Protein AF-X0UBP9-F1 (afdb_monomer_lite)

Structure (mmCIF, N/CA/C/O backbone):
data_AF-X0UBP9-F1
#
_entry.id   AF-X0UBP9-F1
#
loop_
_atom_site.group_PDB
_atom_site.id
_atom_site.type_symbol
_atom_site.label_atom_id
_atom_site.label_alt_id
_atom_site.label_comp_id
_atom_site.label_asym_id
_atom_site.label_entity_id
_atom_site.label_seq_id
_atom_site.pdbx_PDB_ins_code
_atom_site.Cartn_x
_atom_site.Cartn_y
_atom_site.Cartn_z
_atom_site.occupancy
_atom_site.B_iso_or_equiv
_atom_site.auth_seq_id
_atom_site.auth_comp_id
_atom_site.auth_asym_id
_atom_site.auth_atom_id
_atom_site.pdbx_PDB_model_num
ATOM 1 N N . MET A 1 1 ? -24.461 -21.036 23.083 1.00 41.09 1 MET A N 1
ATOM 2 C CA . MET A 1 1 ? -25.303 -19.955 22.532 1.00 41.09 1 MET A CA 1
ATOM 3 C C . MET A 1 1 ? -24.434 -19.201 21.538 1.00 41.09 1 MET A C 1
ATOM 5 O O . MET A 1 1 ? -23.463 -18.587 21.955 1.00 41.09 1 MET A O 1
ATOM 9 N N . ILE A 1 2 ? -24.652 -19.393 20.236 1.00 50.78 2 ILE A N 1
ATOM 10 C CA . ILE A 1 2 ? -23.874 -18.691 19.206 1.00 50.78 2 ILE A CA 1
ATOM 11 C C . ILE A 1 2 ? -24.335 -17.234 19.257 1.00 50.78 2 ILE A C 1
ATOM 13 O O . ILE A 1 2 ? -25.515 -16.969 19.042 1.00 50.78 2 ILE A O 1
ATOM 17 N N . ASN A 1 3 ? -23.434 -16.321 19.627 1.00 60.88 3 ASN A N 1
ATOM 18 C CA . ASN A 1 3 ? -23.712 -14.888 19.625 1.00 60.88 3 ASN A CA 1
ATOM 19 C C . ASN A 1 3 ? -24.157 -14.488 18.218 1.00 60.88 3 ASN A C 1
ATOM 21 O O . ASN A 1 3 ? -23.381 -14.588 17.267 1.00 60.88 3 AS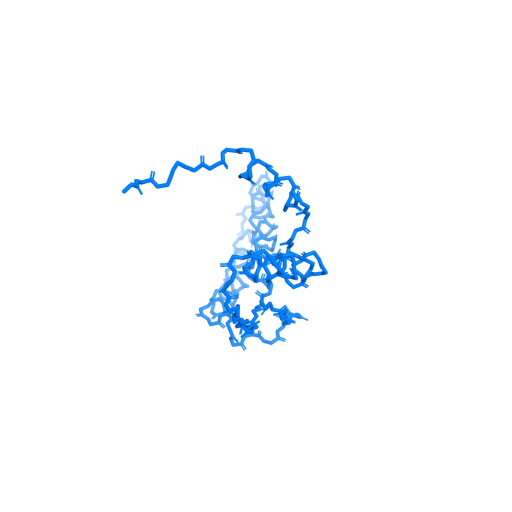N A O 1
ATOM 25 N N . MET A 1 4 ? -25.409 -14.053 18.095 1.00 70.00 4 MET A N 1
ATOM 26 C CA . MET A 1 4 ? -25.898 -13.421 16.880 1.00 70.00 4 MET A CA 1
ATOM 27 C C . MET A 1 4 ? -25.022 -12.196 16.614 1.00 70.00 4 MET A C 1
ATOM 29 O O . MET A 1 4 ? -24.843 -11.345 17.486 1.00 70.00 4 MET A O 1
ATOM 33 N N . LEU A 1 5 ? -24.424 -12.144 15.428 1.00 82.31 5 LEU A N 1
ATOM 34 C CA . LEU A 1 5 ? -23.682 -10.979 14.974 1.00 82.31 5 LEU A CA 1
ATOM 35 C C . LEU A 1 5 ? -24.640 -9.784 14.914 1.00 82.31 5 LEU A C 1
ATOM 37 O O . LEU A 1 5 ? -25.638 -9.828 14.203 1.00 82.31 5 LEU A O 1
ATOM 41 N N . ASP A 1 6 ? -24.331 -8.728 15.664 1.00 89.06 6 ASP A N 1
ATOM 42 C CA . ASP A 1 6 ? -25.090 -7.480 15.623 1.00 89.06 6 ASP A CA 1
ATOM 43 C C . ASP A 1 6 ? -24.787 -6.728 14.319 1.00 89.06 6 ASP A C 1
ATOM 45 O O . ASP A 1 6 ? -23.729 -6.109 14.158 1.00 89.06 6 ASP A O 1
ATOM 49 N N . GLU A 1 7 ? -25.724 -6.808 13.375 1.00 92.38 7 GLU A N 1
ATOM 50 C CA . GLU A 1 7 ? -25.640 -6.162 12.066 1.00 92.38 7 GLU A CA 1
ATOM 51 C C . GLU A 1 7 ? -25.504 -4.638 12.179 1.00 92.38 7 GLU A C 1
ATOM 53 O O . GLU A 1 7 ? -24.732 -4.029 11.432 1.00 92.38 7 GLU A O 1
ATOM 58 N N . ASN A 1 8 ? -26.190 -4.014 13.141 1.00 93.31 8 ASN A N 1
ATOM 59 C CA . ASN A 1 8 ? 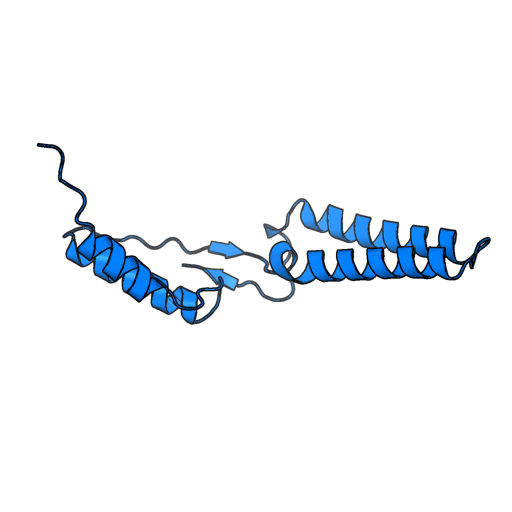-26.135 -2.565 13.325 1.00 93.31 8 ASN A CA 1
ATOM 60 C C . ASN A 1 8 ? -24.734 -2.136 13.754 1.00 93.31 8 ASN A C 1
ATOM 62 O O . ASN A 1 8 ? -24.173 -1.205 13.171 1.00 93.31 8 ASN A O 1
ATOM 66 N N . ARG A 1 9 ? -24.132 -2.874 14.692 1.00 89.88 9 ARG A N 1
ATOM 67 C CA . ARG A 1 9 ? -22.747 -2.652 15.125 1.00 89.88 9 ARG A CA 1
ATOM 68 C C . ARG A 1 9 ? -21.750 -2.841 13.981 1.00 89.88 9 ARG A C 1
ATOM 70 O O . ARG A 1 9 ? -20.818 -2.053 13.844 1.00 89.88 9 ARG A O 1
ATOM 77 N N . ILE A 1 10 ? -21.940 -3.856 13.133 1.00 91.56 10 ILE A N 1
ATOM 78 C CA . ILE A 1 10 ? -21.085 -4.074 11.952 1.00 91.56 10 ILE A CA 1
ATOM 79 C C . ILE A 1 10 ? -21.206 -2.897 10.981 1.00 91.56 10 ILE A C 1
ATOM 81 O O . ILE A 1 10 ? -20.195 -2.369 10.516 1.00 91.56 10 ILE A O 1
ATOM 85 N N . LYS A 1 11 ? -22.432 -2.453 10.697 1.00 95.31 11 LYS A N 1
ATOM 86 C CA . LYS A 1 11 ? -22.700 -1.336 9.789 1.00 95.31 11 LYS A CA 1
ATOM 87 C C . LYS A 1 11 ? -22.126 -0.022 10.310 1.00 95.31 11 LYS A C 1
ATOM 89 O O . LYS A 1 11 ? -21.591 0.756 9.522 1.00 95.31 11 LYS A O 1
ATOM 94 N N . GLU A 1 12 ? -22.222 0.226 11.612 1.00 94.50 12 GLU A N 1
ATOM 95 C CA . GLU A 1 12 ? -21.597 1.382 12.252 1.00 94.50 12 GLU A CA 1
ATOM 96 C C . GLU A 1 12 ? -20.076 1.323 12.105 1.00 94.50 12 GLU A C 1
ATOM 98 O O . GLU A 1 12 ? -19.495 2.262 11.568 1.00 94.50 12 GLU A O 1
ATOM 103 N N . ASN A 1 13 ? -19.450 0.196 12.459 1.00 93.19 13 ASN A N 1
ATOM 104 C CA . ASN A 1 13 ? -18.007 0.016 12.311 1.00 93.19 13 ASN A CA 1
ATOM 105 C C . ASN A 1 13 ? -17.560 0.267 10.864 1.00 93.19 13 ASN A C 1
ATOM 107 O O . ASN A 1 13 ? -16.627 1.032 10.633 1.00 93.19 13 ASN A O 1
ATOM 111 N N . LEU A 1 14 ? -18.256 -0.301 9.875 1.00 93.69 14 LEU A N 1
ATOM 112 C CA . LEU A 1 14 ? -17.939 -0.080 8.462 1.00 93.69 14 LEU A CA 1
ATOM 113 C C . LEU A 1 14 ? -17.976 1.404 8.077 1.00 93.69 14 LEU A C 1
ATOM 115 O O . LEU A 1 14 ? -17.090 1.858 7.356 1.00 93.69 14 LEU A O 1
ATOM 119 N N . LYS A 1 15 ? -18.959 2.166 8.574 1.00 95.75 15 LYS A N 1
ATOM 120 C CA . LYS A 1 15 ? -19.040 3.617 8.347 1.00 95.75 15 LYS A CA 1
ATOM 121 C C . LYS A 1 15 ? -17.927 4.371 9.067 1.00 95.75 15 LYS A C 1
ATOM 123 O O . LYS A 1 15 ? -17.292 5.230 8.470 1.00 95.75 15 LYS A O 1
ATOM 128 N N . THR A 1 16 ? -17.666 4.054 10.333 1.00 95.12 16 THR A N 1
ATOM 129 C CA . THR A 1 16 ? -16.602 4.698 11.115 1.00 95.12 16 THR A CA 1
ATOM 130 C C . THR A 1 16 ? -15.247 4.526 10.440 1.00 95.12 16 THR A C 1
ATOM 132 O O . THR A 1 16 ? -14.444 5.450 10.416 1.00 95.12 16 THR A O 1
ATOM 135 N N . PHE A 1 17 ? -15.019 3.366 9.835 1.00 95.44 17 PHE A N 1
ATOM 136 C CA . PHE A 1 17 ? -13.790 3.034 9.139 1.00 95.44 17 PHE A CA 1
ATOM 137 C C . PHE A 1 17 ? -13.812 3.393 7.639 1.00 95.44 17 PHE A C 1
ATOM 139 O O . PHE A 1 17 ? -12.856 3.089 6.943 1.00 95.44 17 PHE A O 1
ATOM 146 N N . SER A 1 18 ? -14.828 4.051 7.074 1.00 94.75 18 SER A N 1
ATOM 147 C CA . SER A 1 18 ? -14.925 4.207 5.606 1.00 94.75 18 SER A CA 1
ATOM 148 C C . SER A 1 18 ? -14.016 5.281 4.985 1.00 94.75 18 SER A C 1
ATOM 150 O O . SER A 1 18 ? -14.126 5.561 3.793 1.00 94.75 18 SER A O 1
ATOM 152 N N . PHE A 1 19 ? -13.133 5.913 5.757 1.00 95.12 19 PHE A N 1
ATOM 153 C CA . PHE A 1 19 ? -12.240 6.966 5.271 1.00 95.12 19 PHE A CA 1
ATOM 154 C C . PHE A 1 19 ? -10.955 6.403 4.621 1.00 95.12 19 PHE A C 1
ATOM 156 O O . PHE A 1 19 ? -10.631 5.221 4.805 1.00 95.12 19 PHE A O 1
ATOM 163 N N . PRO A 1 20 ? -10.207 7.217 3.842 1.00 93.69 20 PRO A N 1
ATOM 164 C CA . PRO A 1 20 ? -8.930 6.804 3.262 1.00 93.69 20 PRO A CA 1
ATOM 165 C C . PRO A 1 20 ? -7.900 6.460 4.346 1.00 93.69 20 PRO A C 1
ATOM 167 O O . PRO A 1 20 ? -7.528 7.308 5.152 1.00 93.69 20 PRO A O 1
ATOM 170 N N . ARG A 1 21 ? -7.424 5.212 4.348 1.00 92.19 21 ARG A N 1
ATOM 171 C CA . ARG A 1 21 ? -6.508 4.649 5.360 1.00 92.19 21 ARG A CA 1
ATOM 172 C C . ARG A 1 21 ? -5.324 3.988 4.684 1.00 92.19 21 ARG A C 1
ATOM 174 O O . ARG A 1 21 ? -5.088 2.791 4.791 1.00 92.19 21 ARG A O 1
ATOM 181 N N . LEU A 1 22 ? -4.659 4.768 3.850 1.00 86.75 22 LEU A N 1
ATOM 182 C CA . LEU A 1 22 ? -3.526 4.277 3.095 1.00 86.75 22 LEU A CA 1
ATOM 183 C C . LEU A 1 22 ? -2.349 4.049 4.051 1.00 86.75 22 LEU A C 1
ATOM 185 O O . LEU A 1 22 ? -2.069 4.918 4.874 1.00 86.75 22 LEU A O 1
ATOM 189 N N . SER A 1 23 ? -1.635 2.934 3.914 1.00 84.31 23 SER A N 1
ATOM 190 C CA . SER A 1 23 ? -0.558 2.629 4.856 1.00 84.31 23 SER A CA 1
ATOM 191 C C . SER A 1 23 ? 0.548 3.685 4.880 1.00 84.31 23 SER A C 1
ATOM 193 O O . SER A 1 23 ? 0.926 4.238 3.833 1.00 84.31 23 SER A O 1
ATOM 195 N N . GLY A 1 24 ? 1.032 3.965 6.088 1.00 80.81 24 GLY A N 1
ATOM 196 C CA . GLY A 1 24 ? 1.951 5.025 6.484 1.00 80.81 24 GLY A CA 1
ATOM 197 C C . GLY A 1 24 ? 1.428 6.441 6.284 1.00 80.81 24 GLY A C 1
ATOM 198 O O . GLY A 1 24 ? 2.203 7.337 5.937 1.00 80.81 24 GLY A O 1
ATOM 199 N N . THR A 1 25 ? 0.119 6.647 6.412 1.00 87.38 25 THR A N 1
ATOM 200 C CA . THR A 1 25 ? -0.504 7.979 6.380 1.00 87.38 25 THR A CA 1
ATOM 201 C C . THR A 1 25 ? -1.239 8.266 7.686 1.00 87.38 25 THR A C 1
ATOM 203 O O . THR A 1 25 ? -1.561 7.343 8.428 1.00 87.38 25 THR A O 1
ATOM 206 N N . GLU A 1 26 ? -1.574 9.534 7.941 1.00 90.56 26 GLU A N 1
ATOM 207 C CA . GLU A 1 26 ? -2.378 9.929 9.112 1.00 90.56 26 GLU A CA 1
ATOM 208 C C . GLU A 1 26 ? -3.704 9.157 9.210 1.00 90.56 26 GLU A C 1
ATOM 210 O O . GLU A 1 26 ? -4.161 8.840 10.304 1.00 90.56 26 GLU A O 1
ATOM 215 N N . GLY A 1 27 ? -4.301 8.783 8.072 1.00 92.50 27 GLY A N 1
ATOM 216 C CA . GLY A 1 27 ? -5.515 7.969 8.059 1.00 92.50 27 GLY A CA 1
ATOM 217 C C . GLY A 1 27 ? -5.311 6.574 8.662 1.00 92.50 27 GLY A C 1
ATOM 218 O O . GLY A 1 27 ? -6.180 6.082 9.374 1.00 92.50 27 GLY A O 1
ATOM 219 N N . GLU A 1 28 ? -4.163 5.934 8.433 1.00 91.88 28 GLU A N 1
ATOM 220 C CA . GLU A 1 28 ? -3.855 4.650 9.078 1.00 91.88 28 GLU A CA 1
ATOM 221 C C . GLU A 1 28 ? -3.715 4.816 10.594 1.00 91.88 28 GLU A C 1
ATOM 223 O O . GLU A 1 28 ? -4.310 4.048 11.343 1.00 91.88 28 GLU A O 1
ATOM 228 N N . LYS A 1 29 ? -3.034 5.875 11.046 1.00 92.31 29 LYS A N 1
ATOM 229 C CA . LYS A 1 29 ? -2.870 6.166 12.475 1.00 92.31 29 LYS A CA 1
ATOM 230 C C . LYS A 1 29 ? -4.212 6.373 13.185 1.00 92.31 29 LYS A C 1
ATOM 232 O O . LYS A 1 29 ? -4.462 5.761 14.218 1.00 92.31 29 LYS A O 1
ATOM 237 N N . ILE A 1 30 ? -5.106 7.170 12.597 1.00 94.56 30 ILE A N 1
ATOM 238 C CA . ILE A 1 30 ? -6.461 7.383 13.133 1.00 94.56 30 ILE A CA 1
ATOM 239 C C . ILE A 1 30 ? -7.237 6.059 13.176 1.00 94.56 30 ILE A C 1
ATOM 241 O O . ILE A 1 30 ? -7.959 5.783 14.134 1.00 94.56 30 ILE A O 1
ATOM 245 N N . ALA A 1 31 ? -7.100 5.221 12.146 1.00 95.50 31 ALA A N 1
ATOM 246 C CA . ALA A 1 31 ? -7.757 3.920 12.115 1.00 95.50 31 ALA A CA 1
ATOM 247 C C . ALA A 1 31 ? -7.219 2.970 13.192 1.00 95.50 31 ALA A C 1
ATOM 249 O O . ALA A 1 31 ? -8.011 2.263 13.814 1.00 95.50 31 ALA A O 1
ATOM 250 N N . LEU A 1 32 ? -5.910 2.978 13.443 1.00 94.56 32 LEU A N 1
ATOM 251 C CA . LEU A 1 32 ? -5.305 2.215 14.527 1.00 94.56 32 LEU A CA 1
ATOM 252 C C . LEU A 1 32 ? -5.853 2.670 15.881 1.00 94.56 32 LEU A C 1
ATOM 254 O O . LEU A 1 32 ? -6.349 1.841 16.635 1.00 94.56 32 LEU A O 1
ATOM 258 N N . GLU A 1 33 ? -5.848 3.973 16.167 1.00 95.00 33 GLU A N 1
ATOM 259 C CA . GLU A 1 33 ? -6.384 4.521 17.423 1.00 95.00 33 GLU A CA 1
ATOM 260 C C . GLU A 1 33 ? -7.856 4.126 17.642 1.00 95.00 33 GLU A C 1
ATOM 262 O O . GLU A 1 33 ? -8.239 3.694 18.732 1.00 95.00 33 GLU A O 1
ATOM 267 N N . LEU A 1 34 ? -8.680 4.190 16.589 1.00 95.56 34 LEU A N 1
ATOM 268 C CA . LEU A 1 34 ? -10.069 3.723 16.631 1.00 95.56 34 LEU A CA 1
ATOM 269 C C . LEU A 1 34 ? -10.167 2.220 16.914 1.00 95.56 34 LEU A C 1
ATOM 271 O O . LEU A 1 34 ? -11.025 1.801 17.690 1.00 95.56 34 LEU A O 1
ATOM 275 N N . ALA A 1 35 ? -9.316 1.405 16.290 1.00 95.00 35 ALA A N 1
ATOM 276 C CA . ALA A 1 35 ? -9.307 -0.039 16.494 1.00 95.00 35 ALA A CA 1
ATOM 277 C C . ALA A 1 35 ? -8.883 -0.406 17.923 1.00 95.00 35 ALA A C 1
ATOM 279 O O . ALA A 1 35 ? -9.556 -1.220 18.552 1.00 95.00 35 ALA A O 1
ATOM 280 N N . LEU A 1 36 ? -7.837 0.235 18.456 1.00 95.56 36 LEU A N 1
ATOM 281 C CA . LEU A 1 36 ? -7.369 0.043 19.832 1.00 95.56 36 LEU A CA 1
ATOM 282 C C . LEU A 1 36 ? -8.493 0.311 20.829 1.00 95.56 36 LEU A C 1
ATOM 284 O O . LEU A 1 36 ? -8.813 -0.559 21.636 1.00 95.56 36 LEU A O 1
ATOM 288 N N . LYS A 1 37 ? -9.170 1.455 20.684 1.00 94.88 37 LYS A N 1
ATOM 289 C CA . LYS A 1 37 ? -10.304 1.814 21.536 1.00 94.88 37 LYS A CA 1
ATOM 290 C C . LYS A 1 37 ? -11.433 0.781 21.467 1.00 94.88 37 LYS A C 1
ATOM 292 O O . LYS A 1 37 ? -11.953 0.369 22.495 1.00 94.88 37 LYS A O 1
ATOM 297 N N . ARG A 1 38 ? -11.789 0.305 20.268 1.00 92.62 38 ARG A N 1
ATOM 298 C CA . ARG A 1 38 ? -12.843 -0.715 20.106 1.00 92.62 38 ARG A CA 1
ATOM 299 C C . ARG A 1 38 ? -12.458 -2.066 20.712 1.00 92.62 38 ARG A C 1
ATOM 301 O O . ARG A 1 38 ? -13.344 -2.803 21.130 1.00 92.62 38 ARG A O 1
ATOM 308 N N . VAL A 1 39 ? -11.172 -2.411 20.743 1.00 94.38 39 VAL A N 1
ATOM 309 C CA . VAL A 1 39 ? -10.677 -3.622 21.416 1.00 94.38 39 VAL A CA 1
ATOM 310 C C . VAL A 1 39 ? -10.728 -3.447 22.937 1.00 94.38 39 VAL A C 1
ATOM 312 O O . VAL A 1 39 ? -11.176 -4.357 23.633 1.00 94.38 39 VAL A O 1
ATOM 315 N N . GLU A 1 40 ? -10.354 -2.274 23.448 1.00 95.12 40 GLU A N 1
ATOM 316 C CA . GLU A 1 40 ? -10.480 -1.932 24.872 1.00 95.12 40 GLU A CA 1
ATOM 317 C C . GLU A 1 40 ? -11.941 -1.959 25.344 1.00 95.12 40 GLU A C 1
ATOM 319 O O . GLU A 1 40 ? -12.225 -2.530 26.395 1.00 95.12 40 GLU A O 1
ATOM 324 N N . ASP A 1 41 ? -12.881 -1.456 24.533 1.00 93.00 41 ASP A N 1
ATOM 325 C CA . ASP A 1 41 ? -14.329 -1.500 24.806 1.00 93.00 41 ASP A CA 1
ATOM 326 C C . ASP A 1 41 ? -14.865 -2.942 24.951 1.00 93.00 41 ASP A C 1
ATOM 328 O O . ASP A 1 41 ? -15.911 -3.173 25.561 1.00 93.00 41 ASP A O 1
ATOM 332 N N . LEU A 1 42 ? -14.155 -3.937 24.405 1.00 91.62 42 LEU A N 1
ATOM 333 C CA . LEU A 1 42 ? -14.465 -5.363 24.557 1.00 91.62 42 LEU A CA 1
ATOM 334 C C . LEU A 1 42 ? -13.829 -5.983 25.814 1.00 91.62 42 LEU A C 1
ATOM 336 O O . LEU A 1 42 ? -13.866 -7.204 25.972 1.00 91.62 42 LEU A O 1
ATOM 340 N N . ASN A 1 43 ? -13.254 -5.166 26.703 1.00 95.00 43 ASN A N 1
ATOM 341 C CA . ASN A 1 43 ? -12.449 -5.582 27.855 1.00 95.00 43 ASN A CA 1
ATOM 342 C C . ASN A 1 43 ? -11.237 -6.447 27.465 1.00 95.00 43 ASN A C 1
ATOM 344 O O . ASN A 1 43 ? -10.816 -7.327 28.220 1.00 95.00 43 ASN A O 1
ATOM 348 N N . LEU A 1 44 ? -10.675 -6.215 26.276 1.00 95.38 44 LEU A N 1
ATOM 349 C CA . LEU A 1 44 ? -9.452 -6.864 25.814 1.00 95.38 44 LEU A CA 1
ATOM 350 C C . LEU A 1 44 ? -8.271 -5.899 25.926 1.00 95.38 44 LEU A C 1
ATOM 352 O O . LEU A 1 44 ? -8.429 -4.683 25.857 1.00 95.38 44 LEU A O 1
ATOM 356 N N . LYS A 1 45 ? -7.063 -6.450 26.070 1.00 95.19 45 LYS A N 1
ATOM 357 C CA . LYS A 1 45 ? -5.824 -5.668 26.081 1.00 95.19 45 LYS A CA 1
ATOM 358 C C . LYS A 1 45 ? -5.214 -5.666 24.675 1.00 95.19 45 LYS A C 1
ATOM 360 O O . LYS A 1 45 ? -4.681 -6.706 24.277 1.00 95.19 45 LYS A O 1
ATOM 365 N N . PRO A 1 46 ? -5.279 -4.559 23.918 1.00 94.25 46 PRO A N 1
ATOM 366 C CA . PRO A 1 46 ? -4.671 -4.517 22.598 1.00 94.25 46 PRO A CA 1
ATOM 367 C C . PRO A 1 46 ? -3.138 -4.537 22.684 1.00 94.25 46 PRO A C 1
ATOM 369 O O . PRO A 1 46 ? -2.538 -4.084 23.661 1.00 94.25 46 PRO A O 1
ATOM 372 N N . MET A 1 47 ? -2.503 -5.054 21.633 1.00 92.56 47 MET A N 1
ATOM 373 C CA . MET A 1 47 ? -1.061 -4.969 21.407 1.00 92.56 47 MET A CA 1
ATOM 374 C C . MET A 1 47 ? -0.824 -4.435 19.998 1.00 92.56 47 MET A C 1
ATOM 376 O O . MET A 1 47 ? -1.525 -4.825 19.067 1.00 92.56 47 MET A O 1
ATOM 380 N N . ILE A 1 48 ? 0.154 -3.544 19.865 1.00 91.12 48 ILE A N 1
ATOM 381 C CA . ILE A 1 48 ? 0.556 -2.933 18.596 1.00 91.12 48 ILE A CA 1
ATOM 382 C C . ILE A 1 48 ? 1.823 -3.640 18.122 1.00 91.12 48 ILE A C 1
ATOM 384 O O . ILE A 1 48 ? 2.693 -3.954 18.941 1.00 91.12 48 ILE A O 1
ATOM 388 N N . GLN A 1 49 ? 1.926 -3.890 16.819 1.00 88.62 49 GLN A N 1
ATOM 389 C CA . GLN A 1 49 ? 3.133 -4.432 16.214 1.00 88.62 49 GLN A CA 1
ATOM 390 C C . GLN A 1 49 ? 3.610 -3.494 15.112 1.00 88.62 49 GLN A C 1
ATOM 392 O O . GLN A 1 49 ? 3.089 -3.505 14.001 1.00 88.62 49 GLN A O 1
ATOM 397 N N . ASP A 1 50 ? 4.666 -2.748 15.414 1.00 84.81 50 ASP A N 1
ATOM 398 C CA . ASP A 1 50 ? 5.282 -1.869 14.434 1.00 84.81 50 ASP A CA 1
ATOM 399 C C . ASP A 1 50 ? 6.047 -2.671 13.379 1.00 84.81 50 ASP A C 1
ATOM 401 O O . ASP A 1 50 ? 6.824 -3.585 13.684 1.00 84.81 50 ASP A O 1
ATOM 405 N N . PHE A 1 51 ? 5.878 -2.284 12.119 1.00 82.06 51 PHE A N 1
ATOM 406 C CA . PHE A 1 51 ? 6.707 -2.760 11.024 1.00 82.06 51 PHE A CA 1
ATOM 407 C C . PHE A 1 51 ? 7.005 -1.637 10.034 1.00 82.06 51 PHE A C 1
ATOM 409 O O . PHE A 1 51 ? 6.302 -0.631 9.923 1.00 82.06 51 PHE A O 1
ATOM 416 N N . THR A 1 52 ? 8.091 -1.821 9.291 1.00 78.50 52 THR A N 1
ATOM 417 C CA . THR A 1 52 ? 8.496 -0.897 8.234 1.00 78.50 52 THR A CA 1
ATOM 418 C C . THR A 1 52 ? 8.350 -1.578 6.890 1.00 78.50 52 THR A C 1
ATOM 420 O O . THR A 1 52 ? 8.649 -2.763 6.740 1.00 78.50 52 THR A O 1
ATOM 423 N N . PHE A 1 53 ? 7.873 -0.834 5.898 1.00 75.94 53 PHE A N 1
ATOM 424 C CA . PHE A 1 53 ? 7.727 -1.349 4.543 1.00 75.94 53 PHE A CA 1
ATOM 425 C C . PHE A 1 53 ? 8.070 -0.277 3.509 1.00 75.94 53 PHE A C 1
ATOM 427 O O . PHE A 1 53 ? 7.946 0.930 3.747 1.00 75.94 53 PHE A O 1
ATOM 434 N N . SER A 1 54 ? 8.508 -0.727 2.331 1.00 76.06 54 SER A N 1
ATOM 435 C CA . SER A 1 54 ? 8.747 0.155 1.193 1.00 76.06 54 SER A CA 1
ATOM 436 C C . SER A 1 54 ? 7.476 0.318 0.365 1.00 76.06 54 SER A C 1
ATOM 438 O O . SER A 1 54 ? 6.883 -0.648 -0.113 1.00 76.06 54 SER A O 1
ATOM 440 N N . THR A 1 55 ? 7.082 1.568 0.118 1.00 75.12 55 THR A N 1
ATOM 441 C CA . THR A 1 55 ? 5.974 1.880 -0.804 1.00 75.12 55 THR A CA 1
ATOM 442 C C . THR A 1 55 ? 6.346 1.763 -2.276 1.00 75.12 55 THR A C 1
ATOM 444 O O . THR A 1 55 ? 5.471 1.872 -3.139 1.00 75.12 55 THR A O 1
ATOM 447 N N . PHE A 1 56 ? 7.625 1.539 -2.581 1.00 76.19 56 PHE A N 1
ATOM 448 C CA . PHE A 1 56 ? 8.133 1.515 -3.945 1.00 76.19 56 PHE A CA 1
ATOM 449 C C . PHE A 1 56 ? 7.418 0.462 -4.804 1.00 76.19 56 PHE A C 1
ATOM 451 O O . PHE A 1 56 ? 6.879 0.803 -5.857 1.00 76.19 56 PHE A O 1
ATOM 458 N N . PHE A 1 57 ? 7.318 -0.780 -4.324 1.00 73.00 57 PHE A N 1
ATOM 459 C CA . PHE A 1 57 ? 6.702 -1.880 -5.078 1.00 73.00 57 PHE A CA 1
ATOM 460 C C . PHE A 1 57 ? 5.187 -1.761 -5.210 1.00 73.00 57 PHE A C 1
ATOM 462 O O . PHE A 1 57 ? 4.636 -2.092 -6.254 1.00 73.00 57 PHE A O 1
ATOM 469 N N . GLY A 1 58 ? 4.515 -1.224 -4.191 1.00 73.44 58 GLY A N 1
ATOM 470 C CA . GLY A 1 58 ? 3.065 -1.035 -4.232 1.00 73.44 58 GLY A CA 1
ATOM 471 C C . GLY A 1 58 ? 2.614 0.173 -5.059 1.00 73.44 58 GLY A C 1
ATOM 472 O O . GLY A 1 58 ? 1.503 0.169 -5.580 1.00 73.44 58 GLY A O 1
ATOM 473 N N . ARG A 1 59 ? 3.436 1.229 -5.178 1.00 78.56 59 ARG A N 1
ATOM 474 C CA . ARG A 1 59 ? 2.994 2.514 -5.763 1.00 78.56 59 ARG A CA 1
ATOM 475 C C . ARG A 1 59 ? 3.806 2.999 -6.954 1.00 78.56 59 ARG A C 1
ATOM 477 O O . ARG A 1 59 ? 3.231 3.625 -7.842 1.00 78.56 59 ARG A O 1
ATOM 484 N N . ILE A 1 60 ? 5.120 2.791 -6.953 1.00 80.62 60 ILE A N 1
ATOM 485 C CA . ILE A 1 60 ? 6.031 3.365 -7.955 1.00 80.62 60 ILE A CA 1
ATOM 486 C C . ILE A 1 60 ? 6.286 2.352 -9.069 1.00 80.62 60 ILE A C 1
ATOM 488 O O . ILE A 1 60 ? 6.086 2.677 -10.238 1.00 80.62 60 ILE A O 1
ATOM 492 N N . TYR A 1 61 ? 6.641 1.117 -8.712 1.00 81.75 61 TYR A N 1
ATOM 493 C CA . TYR A 1 61 ? 6.941 0.050 -9.667 1.00 81.75 61 TYR A CA 1
ATOM 494 C C . TYR A 1 61 ? 5.830 -0.171 -10.713 1.00 81.75 61 TYR A C 1
ATOM 496 O O . TYR A 1 61 ? 6.153 -0.148 -11.901 1.00 81.75 61 TYR A O 1
ATOM 504 N N . PRO A 1 62 ? 4.531 -0.274 -10.352 1.00 83.81 62 PRO A N 1
ATOM 505 C CA . PRO A 1 62 ? 3.477 -0.506 -11.340 1.00 83.81 62 PRO A CA 1
ATOM 506 C C . PRO A 1 62 ? 3.338 0.651 -12.333 1.00 83.81 62 PRO A C 1
ATOM 508 O O . PRO A 1 62 ? 3.083 0.425 -13.511 1.00 83.81 62 PRO A O 1
ATOM 511 N N . LYS A 1 63 ? 3.557 1.896 -11.882 1.00 88.12 63 LYS A N 1
ATOM 512 C CA . LYS A 1 63 ? 3.504 3.087 -12.744 1.00 88.12 63 LYS A CA 1
ATOM 513 C C . LYS A 1 63 ? 4.652 3.097 -13.747 1.00 88.12 63 LYS A C 1
ATOM 515 O O . LYS A 1 63 ? 4.431 3.388 -14.917 1.00 88.12 63 LYS A O 1
ATOM 520 N N . VAL A 1 64 ? 5.861 2.762 -13.292 1.00 86.44 64 VAL A N 1
ATOM 521 C CA . VAL A 1 64 ? 7.047 2.668 -14.156 1.00 86.44 64 VAL A CA 1
ATOM 522 C C . VAL A 1 64 ? 6.880 1.536 -15.167 1.00 86.44 64 VAL A C 1
ATOM 524 O O . VAL A 1 64 ? 7.079 1.756 -16.358 1.00 86.44 64 VAL A O 1
ATOM 527 N N . ALA A 1 65 ? 6.452 0.353 -14.720 1.00 84.62 65 ALA A N 1
ATOM 528 C CA . ALA A 1 65 ? 6.208 -0.788 -15.597 1.00 84.62 65 ALA A CA 1
ATOM 529 C C . ALA A 1 65 ? 5.126 -0.481 -16.648 1.00 84.62 65 ALA A C 1
ATOM 531 O O . ALA A 1 6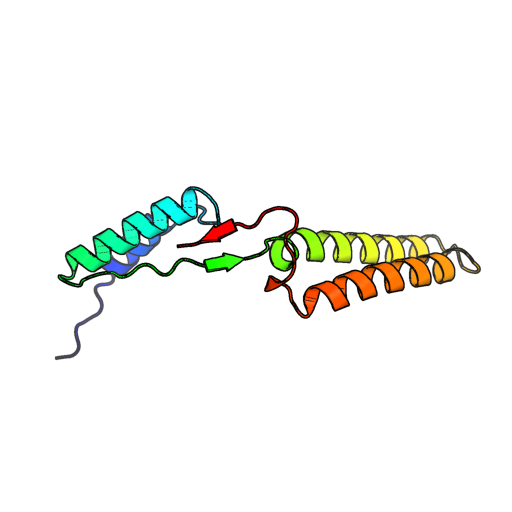5 ? 5.325 -0.751 -17.831 1.00 84.62 65 ALA A O 1
ATOM 532 N N . PHE A 1 66 ? 4.019 0.148 -16.238 1.00 88.75 66 PHE A N 1
ATOM 533 C CA . PHE A 1 66 ? 2.949 0.561 -17.146 1.00 88.75 66 PHE A CA 1
ATOM 534 C C . PHE A 1 66 ? 3.422 1.593 -18.178 1.00 88.75 66 PHE A C 1
ATOM 536 O O . PHE A 1 66 ? 3.116 1.458 -19.364 1.00 88.75 66 PHE A O 1
ATOM 543 N N . LEU A 1 67 ? 4.193 2.600 -17.751 1.00 89.94 67 LEU A N 1
ATOM 544 C CA . LEU A 1 67 ? 4.755 3.610 -18.648 1.00 89.94 67 LEU A CA 1
ATOM 545 C C . LEU A 1 67 ? 5.689 2.972 -19.684 1.00 89.94 67 LEU A C 1
ATOM 547 O O . LEU A 1 67 ? 5.524 3.214 -20.876 1.00 89.94 67 LEU A O 1
ATOM 551 N N . LEU A 1 68 ? 6.626 2.127 -19.241 1.00 84.56 68 LEU A N 1
ATOM 552 C CA . LEU A 1 68 ? 7.555 1.423 -20.129 1.00 84.56 68 LEU A CA 1
ATOM 553 C C . LEU A 1 68 ? 6.806 0.542 -21.136 1.00 84.56 68 LEU A C 1
ATOM 555 O O . LEU A 1 68 ? 7.065 0.631 -22.334 1.00 84.56 68 LEU A O 1
ATOM 559 N N . GLY A 1 69 ? 5.831 -0.247 -20.676 1.00 84.69 69 GLY A N 1
ATOM 560 C CA . GLY A 1 69 ? 4.996 -1.067 -21.556 1.00 84.69 69 GLY A CA 1
ATOM 561 C C . GLY A 1 69 ? 4.230 -0.233 -22.588 1.00 84.69 69 GLY A C 1
ATOM 562 O O . GLY A 1 69 ? 4.205 -0.578 -23.767 1.00 84.69 69 GLY A O 1
ATOM 563 N N . SER A 1 70 ? 3.674 0.908 -22.170 1.00 89.19 70 SER A N 1
ATOM 564 C CA . SER A 1 70 ? 2.943 1.822 -23.058 1.00 89.19 70 SER A CA 1
ATOM 565 C C . SER A 1 70 ? 3.846 2.438 -24.129 1.00 89.19 70 SER A C 1
ATOM 567 O O . SER A 1 70 ? 3.444 2.530 -25.286 1.00 89.19 70 SER A O 1
ATOM 569 N N . VAL A 1 71 ? 5.080 2.813 -23.774 1.00 85.25 71 VAL A N 1
ATOM 570 C CA . VAL A 1 71 ? 6.077 3.324 -24.730 1.00 85.25 71 VAL A CA 1
ATOM 571 C C . VAL A 1 71 ? 6.430 2.261 -25.768 1.00 85.25 71 VAL A C 1
ATOM 573 O O . VAL A 1 71 ? 6.470 2.567 -26.957 1.00 85.25 71 VAL A O 1
ATOM 576 N N . VAL A 1 72 ? 6.633 1.008 -25.351 1.00 81.38 72 VAL A N 1
ATOM 577 C CA . VAL A 1 72 ? 6.903 -0.092 -26.289 1.00 81.38 72 VAL A CA 1
ATOM 578 C C . VAL A 1 72 ? 5.742 -0.265 -27.273 1.00 81.38 72 VAL A C 1
ATOM 580 O O . VAL A 1 72 ? 5.973 -0.286 -28.481 1.00 81.38 72 VAL A O 1
ATOM 583 N N . LEU A 1 73 ? 4.497 -0.322 -26.786 1.00 84.94 73 LEU A N 1
ATOM 584 C CA . LEU A 1 73 ? 3.308 -0.436 -27.644 1.00 84.94 73 LEU A CA 1
ATOM 585 C C . LEU A 1 73 ? 3.171 0.747 -28.613 1.00 84.94 73 LEU A C 1
ATOM 587 O O . LEU A 1 73 ? 2.863 0.554 -29.788 1.00 84.94 73 LEU A O 1
ATOM 591 N N . PHE A 1 74 ? 3.441 1.965 -28.143 1.00 85.06 74 PHE A N 1
ATOM 592 C CA . PHE A 1 74 ? 3.405 3.169 -28.970 1.00 85.06 74 PHE A CA 1
ATOM 593 C C . PHE A 1 74 ? 4.456 3.145 -30.090 1.00 85.06 74 PHE A C 1
ATOM 595 O O . PHE A 1 74 ? 4.178 3.543 -31.218 1.00 85.06 74 PHE A O 1
ATOM 602 N N . LEU A 1 75 ? 5.654 2.626 -29.818 1.00 79.69 75 LEU A N 1
ATOM 603 C CA . LEU A 1 75 ? 6.703 2.488 -30.832 1.00 79.69 75 LEU A CA 1
ATOM 604 C C . LEU A 1 75 ? 6.379 1.411 -31.870 1.00 79.69 75 LEU A C 1
ATOM 606 O O . LEU A 1 75 ? 6.661 1.613 -33.052 1.00 79.69 75 LEU A O 1
ATOM 610 N N . PHE A 1 76 ? 5.754 0.305 -31.451 1.00 78.12 76 PHE A N 1
ATOM 611 C CA . PHE A 1 76 ? 5.197 -0.680 -32.381 1.00 78.12 76 PHE A CA 1
ATOM 612 C C . PHE A 1 76 ? 4.149 -0.044 -33.298 1.00 78.12 76 PHE A C 1
ATOM 614 O O . PHE A 1 76 ? 4.182 -0.269 -34.506 1.00 78.12 76 PHE A O 1
ATOM 621 N N . TYR A 1 77 ? 3.266 0.795 -32.746 1.00 83.25 77 TYR A N 1
ATOM 622 C CA . TYR A 1 77 ? 2.261 1.522 -33.522 1.00 83.25 77 TYR A CA 1
ATOM 623 C C . TYR A 1 77 ? 2.880 2.468 -34.565 1.00 83.25 77 TYR A C 1
ATOM 625 O O . TYR A 1 77 ? 2.415 2.517 -35.701 1.00 83.25 77 TYR A O 1
ATOM 633 N N . LEU A 1 78 ? 3.958 3.180 -34.219 1.00 81.81 78 LEU A N 1
ATOM 634 C CA . LEU A 1 78 ? 4.642 4.103 -35.135 1.00 81.81 78 LEU A CA 1
ATOM 635 C C . LEU A 1 78 ? 5.511 3.416 -36.207 1.00 81.81 78 LEU A C 1
ATOM 637 O O . LEU A 1 78 ? 6.096 4.108 -37.038 1.00 81.81 78 LEU A O 1
ATOM 641 N N . ASN A 1 79 ? 5.598 2.081 -36.214 1.00 75.19 79 ASN A N 1
ATOM 642 C CA . ASN A 1 79 ? 6.348 1.295 -37.202 1.00 75.19 79 ASN A CA 1
ATOM 643 C C . ASN A 1 79 ? 7.837 1.702 -37.337 1.00 75.19 79 ASN A C 1
ATOM 645 O O . ASN A 1 79 ? 8.423 1.632 -38.416 1.00 75.19 79 ASN A O 1
ATOM 649 N N . PHE A 1 80 ? 8.483 2.112 -36.238 1.00 70.25 80 PHE A N 1
ATOM 650 C CA . PHE A 1 80 ? 9.936 2.335 -36.191 1.00 70.25 80 PHE A CA 1
ATOM 651 C C . PHE A 1 80 ? 10.680 0.985 -36.150 1.00 70.25 80 PHE A C 1
ATOM 653 O O . PHE A 1 80 ? 11.160 0.553 -35.104 1.00 70.25 80 PHE A O 1
ATOM 660 N N . THR A 1 81 ? 10.733 0.262 -37.270 1.00 67.06 81 THR A N 1
ATOM 661 C CA . THR A 1 81 ? 10.832 -1.207 -37.223 1.00 67.06 81 THR A CA 1
ATOM 662 C C . THR A 1 81 ? 12.211 -1.850 -37.116 1.00 67.06 81 THR A C 1
ATOM 664 O O . THR A 1 81 ? 12.249 -3.044 -36.843 1.00 67.06 81 THR A O 1
ATOM 667 N N . THR A 1 82 ? 13.341 -1.152 -37.256 1.00 70.50 82 THR A N 1
ATOM 668 C CA . THR A 1 82 ? 14.621 -1.890 -37.411 1.00 70.50 82 THR A CA 1
ATOM 669 C C . THR A 1 82 ? 15.632 -1.740 -36.281 1.00 70.50 82 THR A C 1
ATOM 671 O O . THR A 1 82 ? 16.233 -2.735 -35.892 1.00 70.50 82 THR A O 1
ATOM 674 N N . ILE A 1 83 ? 15.831 -0.542 -35.722 1.00 74.44 83 ILE A N 1
ATOM 675 C CA . ILE A 1 83 ? 16.890 -0.317 -34.710 1.00 74.44 83 ILE A CA 1
ATOM 676 C C . ILE A 1 83 ? 16.327 0.220 -33.392 1.00 74.44 83 ILE A C 1
ATOM 678 O O . ILE A 1 83 ? 16.765 -0.185 -32.317 1.00 74.44 83 ILE A O 1
ATOM 682 N N . VAL A 1 84 ? 15.323 1.096 -33.457 1.00 78.56 84 VAL A N 1
ATOM 683 C CA . VAL A 1 84 ? 14.800 1.790 -32.272 1.00 78.56 84 VAL A CA 1
ATOM 684 C C . VAL A 1 84 ? 14.086 0.822 -31.329 1.00 78.56 84 VAL A C 1
ATOM 686 O O . VAL A 1 84 ? 14.398 0.801 -30.143 1.00 78.56 84 VAL A O 1
ATOM 689 N N . ILE A 1 85 ? 13.182 -0.020 -31.843 1.00 79.25 85 ILE A N 1
ATOM 690 C CA . ILE A 1 85 ? 12.433 -0.996 -31.034 1.00 79.25 85 ILE A CA 1
ATOM 691 C C . ILE A 1 85 ? 13.354 -1.977 -30.280 1.00 79.25 85 ILE A C 1
ATOM 693 O O . ILE A 1 85 ? 13.221 -2.059 -29.057 1.00 79.25 85 ILE A O 1
ATOM 697 N N . PRO A 1 86 ? 14.297 -2.699 -30.925 1.00 82.94 86 PRO A N 1
ATOM 698 C CA . PRO A 1 86 ? 15.159 -3.637 -30.204 1.00 82.94 86 PRO A CA 1
ATOM 699 C C . PRO A 1 86 ? 16.075 -2.942 -29.188 1.00 82.94 86 PRO A C 1
ATOM 701 O O . PRO A 1 86 ? 16.256 -3.463 -28.087 1.00 82.94 86 PRO A O 1
ATOM 704 N N . LEU A 1 87 ? 16.587 -1.742 -29.493 1.00 84.50 87 LEU A N 1
ATOM 705 C CA . LEU A 1 87 ? 17.379 -0.954 -28.544 1.00 84.50 87 LEU A CA 1
ATOM 706 C C . LEU A 1 87 ? 16.561 -0.578 -27.298 1.00 84.50 87 LEU A C 1
ATOM 708 O O . LEU A 1 87 ? 17.034 -0.718 -26.169 1.00 84.50 87 LEU A O 1
ATOM 712 N N . LEU A 1 88 ? 15.317 -0.137 -27.488 1.00 82.50 88 LEU A N 1
ATOM 713 C CA . LEU A 1 88 ? 14.445 0.279 -26.391 1.00 82.50 88 LEU A CA 1
ATOM 714 C C . LEU A 1 88 ? 13.952 -0.907 -25.558 1.00 82.50 88 LEU A C 1
ATOM 716 O O . LEU A 1 88 ? 13.849 -0.789 -24.337 1.00 82.50 88 LEU A O 1
ATOM 720 N N . LEU A 1 89 ? 13.701 -2.057 -26.190 1.00 83.31 89 LEU A N 1
ATOM 721 C CA . LEU A 1 89 ? 13.420 -3.314 -25.497 1.00 83.31 89 LEU A CA 1
ATOM 722 C C . LEU A 1 89 ? 14.614 -3.758 -24.651 1.00 83.31 89 LEU A C 1
ATOM 724 O O . LEU A 1 89 ? 14.421 -4.128 -23.494 1.00 83.31 89 LEU A O 1
ATOM 728 N N . MET A 1 90 ? 15.840 -3.655 -25.177 1.00 87.62 90 MET A N 1
ATOM 729 C CA . MET A 1 90 ? 17.053 -3.969 -24.420 1.00 87.62 90 MET A CA 1
ATOM 730 C C . MET A 1 90 ? 17.160 -3.078 -23.176 1.00 87.62 90 MET A C 1
ATOM 732 O O . MET A 1 90 ? 17.254 -3.593 -22.063 1.00 87.62 90 MET A O 1
ATOM 736 N N . ILE A 1 91 ? 17.045 -1.756 -23.335 1.00 87.81 91 ILE A N 1
ATOM 737 C CA . ILE A 1 91 ? 17.091 -0.801 -22.214 1.00 87.81 91 ILE A CA 1
ATOM 738 C C . ILE A 1 91 ? 15.973 -1.090 -21.201 1.00 87.81 91 ILE A C 1
ATOM 740 O O . ILE A 1 91 ? 16.230 -1.175 -20.000 1.00 87.81 91 ILE A O 1
ATOM 744 N N . SER A 1 92 ? 14.744 -1.303 -21.676 1.00 83.81 92 SER A N 1
ATOM 745 C CA . SER A 1 92 ? 13.590 -1.590 -20.816 1.00 83.81 92 SER A CA 1
ATOM 746 C C . SER A 1 92 ? 13.770 -2.896 -20.044 1.00 83.81 92 SER A C 1
ATOM 748 O O . SER A 1 92 ? 13.445 -2.948 -18.862 1.00 83.81 92 SER A O 1
ATOM 750 N N . SER A 1 93 ? 14.334 -3.931 -20.673 1.00 84.19 93 SER A N 1
ATOM 751 C CA . SER A 1 93 ? 14.614 -5.219 -20.029 1.00 84.19 93 SER A CA 1
ATOM 752 C C . SER A 1 93 ? 15.683 -5.112 -18.942 1.00 84.19 93 SER A C 1
ATOM 754 O O . SER A 1 93 ? 15.524 -5.715 -17.885 1.00 84.19 93 SER A O 1
ATOM 756 N N . VAL A 1 94 ? 16.719 -4.287 -19.141 1.00 90.12 94 VAL A N 1
ATOM 757 C CA . VAL A 1 94 ? 17.743 -4.018 -18.119 1.00 90.12 94 VAL A CA 1
ATOM 758 C C . VAL A 1 94 ? 17.127 -3.271 -16.938 1.00 90.12 94 VAL A C 1
ATOM 760 O O . VAL A 1 94 ? 17.326 -3.668 -15.792 1.00 90.12 94 VAL A O 1
ATOM 763 N N . ILE A 1 95 ? 16.328 -2.231 -17.203 1.00 86.12 95 ILE A N 1
ATOM 764 C CA . ILE A 1 95 ? 15.633 -1.470 -16.155 1.00 86.12 95 ILE A CA 1
ATOM 765 C C . ILE A 1 95 ? 14.686 -2.387 -15.373 1.00 86.12 95 ILE A C 1
ATOM 767 O O . ILE A 1 95 ? 14.738 -2.417 -14.145 1.00 86.12 95 ILE A O 1
ATOM 771 N N . LEU A 1 96 ? 13.853 -3.169 -16.064 1.00 82.75 96 LEU A N 1
ATOM 772 C CA . LEU A 1 96 ? 12.931 -4.111 -15.429 1.00 82.75 96 LEU A CA 1
ATOM 773 C C . LEU A 1 96 ? 13.672 -5.217 -14.673 1.00 82.75 96 LEU A C 1
ATOM 775 O O . LEU A 1 96 ? 13.236 -5.580 -13.587 1.00 82.75 96 LEU A O 1
ATOM 779 N N . GLY A 1 97 ? 14.798 -5.709 -15.192 1.00 85.12 97 GLY A N 1
ATOM 780 C CA . GLY A 1 97 ? 15.646 -6.700 -14.531 1.00 85.12 97 GLY A CA 1
ATOM 781 C C . GLY A 1 97 ? 16.255 -6.172 -13.232 1.00 85.12 97 GLY A 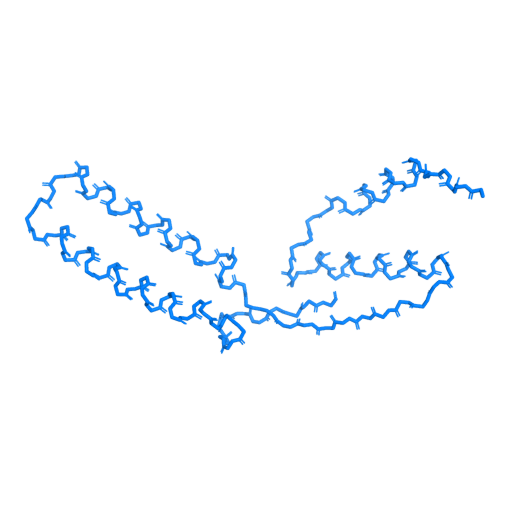C 1
ATOM 782 O O . GLY A 1 97 ? 16.171 -6.841 -12.205 1.00 85.12 97 GLY A O 1
ATOM 783 N N . ILE A 1 98 ? 16.781 -4.941 -13.236 1.00 84.88 98 ILE A N 1
ATOM 784 C CA . ILE A 1 98 ? 17.259 -4.271 -12.017 1.00 84.88 98 ILE A CA 1
ATOM 785 C C . ILE A 1 98 ? 16.105 -4.108 -11.025 1.00 84.88 98 ILE A C 1
ATOM 787 O O . ILE A 1 98 ? 16.240 -4.484 -9.864 1.00 84.88 98 ILE A O 1
ATOM 791 N N . LEU A 1 99 ? 14.951 -3.607 -11.478 1.00 79.75 99 LEU A N 1
ATOM 792 C CA . LEU A 1 99 ? 13.770 -3.452 -10.628 1.00 79.75 99 LEU A CA 1
ATOM 793 C C . LEU A 1 99 ? 13.269 -4.790 -10.067 1.00 79.75 99 LEU A C 1
ATOM 795 O O . LEU A 1 99 ? 12.801 -4.821 -8.934 1.00 79.75 99 LEU A O 1
ATOM 799 N N . PHE A 1 100 ? 13.379 -5.882 -10.825 1.00 80.06 100 PHE A N 1
ATOM 800 C CA . PHE A 1 100 ? 12.998 -7.224 -10.395 1.00 80.06 100 PHE A CA 1
ATOM 801 C C . PHE A 1 100 ? 13.970 -7.790 -9.357 1.00 80.06 100 PHE A C 1
ATOM 803 O O . PHE A 1 100 ? 13.527 -8.282 -8.328 1.00 80.06 100 PHE A O 1
ATOM 810 N N . ILE A 1 101 ? 15.285 -7.667 -9.573 1.00 81.94 101 ILE A N 1
ATOM 811 C CA . ILE A 1 101 ? 16.306 -8.071 -8.587 1.00 81.94 101 ILE A CA 1
ATOM 812 C C . ILE A 1 101 ? 16.090 -7.327 -7.273 1.00 81.94 101 ILE A C 1
ATOM 814 O O . ILE A 1 101 ? 16.130 -7.918 -6.195 1.00 81.94 101 ILE A O 1
ATOM 818 N N . LEU A 1 102 ? 15.810 -6.033 -7.381 1.00 72.81 102 LEU A N 1
ATOM 819 C CA . LEU A 1 102 ? 15.403 -5.212 -6.261 1.00 72.81 102 LEU A CA 1
ATOM 820 C C . LEU A 1 102 ? 14.118 -5.794 -5.617 1.00 72.81 102 LEU A C 1
ATOM 822 O O . LEU A 1 102 ? 14.098 -6.048 -4.412 1.00 72.81 102 LEU A O 1
ATOM 826 N N . ALA A 1 103 ? 13.079 -6.100 -6.395 1.00 70.00 103 ALA A N 1
ATOM 827 C CA . ALA A 1 103 ? 11.805 -6.645 -5.906 1.00 70.00 103 ALA A CA 1
ATOM 828 C C . ALA A 1 103 ? 11.891 -7.971 -5.140 1.00 70.00 103 ALA A C 1
ATOM 830 O O . ALA A 1 103 ? 10.953 -8.283 -4.415 1.00 70.00 103 ALA A O 1
ATOM 831 N N . ILE A 1 104 ? 12.968 -8.750 -5.285 1.00 71.25 104 ILE A N 1
ATOM 832 C CA . ILE A 1 104 ? 13.136 -10.031 -4.578 1.00 71.25 104 ILE A CA 1
ATOM 833 C C . ILE A 1 104 ? 13.320 -9.825 -3.067 1.00 71.25 104 ILE A C 1
ATOM 835 O O . ILE A 1 104 ? 12.904 -10.673 -2.283 1.00 71.25 104 ILE A O 1
ATOM 839 N N . LYS A 1 105 ? 13.931 -8.709 -2.650 1.00 70.31 105 LYS A N 1
ATOM 840 C CA . LYS A 1 105 ? 14.104 -8.340 -1.235 1.00 70.31 105 LYS A CA 1
ATOM 841 C C . LYS A 1 105 ? 13.590 -6.923 -1.002 1.00 70.31 105 LYS A C 1
ATOM 843 O O . LYS A 1 105 ? 14.395 -6.006 -0.783 1.00 70.31 105 LYS A O 1
ATOM 848 N N . PRO A 1 106 ? 12.269 -6.706 -1.077 1.00 63.28 106 PRO A N 1
ATOM 849 C CA . PRO A 1 106 ? 11.689 -5.376 -0.962 1.00 63.28 106 PRO A CA 1
ATOM 850 C C . PRO A 1 106 ? 11.996 -4.739 0.403 1.00 63.28 106 PRO A C 1
ATOM 852 O O . PRO A 1 106 ? 12.197 -3.526 0.471 1.00 63.28 106 PRO A O 1
ATOM 855 N N . GLU A 1 107 ? 12.133 -5.546 1.461 1.00 60.94 107 GLU A N 1
ATOM 856 C CA . GLU A 1 107 ? 12.546 -5.124 2.806 1.00 60.94 107 GLU A CA 1
ATOM 857 C C . GLU A 1 107 ? 13.990 -4.600 2.889 1.00 60.94 107 GLU A C 1
ATOM 859 O O . GLU A 1 107 ? 14.320 -3.834 3.792 1.00 60.94 107 GLU A O 1
ATOM 864 N N . SER A 1 108 ? 14.861 -4.967 1.942 1.00 62.56 108 SER A N 1
ATOM 865 C CA . SER A 1 108 ? 16.254 -4.500 1.914 1.00 62.56 108 SER A CA 1
ATOM 866 C C . SER A 1 108 ? 16.417 -3.104 1.298 1.00 62.56 108 SER A C 1
ATOM 868 O O . SER A 1 108 ? 17.464 -2.470 1.456 1.00 62.56 108 SER A O 1
ATOM 870 N N . MET A 1 109 ? 15.384 -2.588 0.622 1.00 59.94 109 MET A N 1
ATOM 871 C CA . MET A 1 109 ? 15.427 -1.279 -0.025 1.00 59.94 109 MET A CA 1
ATOM 872 C C . MET A 1 109 ? 15.024 -0.149 0.912 1.00 59.94 109 MET A C 1
ATOM 874 O O . MET A 1 109 ? 13.871 -0.006 1.310 1.00 59.94 109 MET A O 1
ATOM 878 N N . ARG A 1 110 ? 15.983 0.741 1.166 1.00 57.31 110 ARG A N 1
ATOM 879 C CA . ARG A 1 110 ? 15.825 1.929 2.017 1.00 57.31 110 ARG A CA 1
ATOM 880 C C . ARG A 1 110 ? 15.309 3.176 1.275 1.00 57.31 110 ARG A C 1
ATOM 882 O O . ARG A 1 110 ? 15.436 4.278 1.794 1.00 57.31 110 ARG A O 1
ATOM 889 N N . LEU A 1 111 ? 14.751 3.036 0.067 1.00 61.34 111 LEU A N 1
ATOM 890 C CA . LEU A 1 111 ? 14.356 4.161 -0.799 1.00 61.34 111 LEU A CA 1
ATOM 891 C C . LEU A 1 111 ? 12.887 4.073 -1.267 1.00 61.34 111 LEU A C 1
ATOM 893 O O . LEU A 1 111 ? 12.413 2.970 -1.543 1.00 61.34 111 LEU A O 1
ATOM 897 N N . PRO A 1 112 ? 12.169 5.206 -1.448 1.00 55.81 112 PRO A N 1
ATOM 898 C CA . PRO A 1 112 ? 12.486 6.572 -1.014 1.00 55.81 112 PRO A CA 1
ATOM 899 C C . PRO A 1 112 ? 11.749 6.978 0.278 1.00 55.81 112 PRO A C 1
ATOM 901 O O . PRO A 1 112 ? 11.979 8.064 0.799 1.00 55.8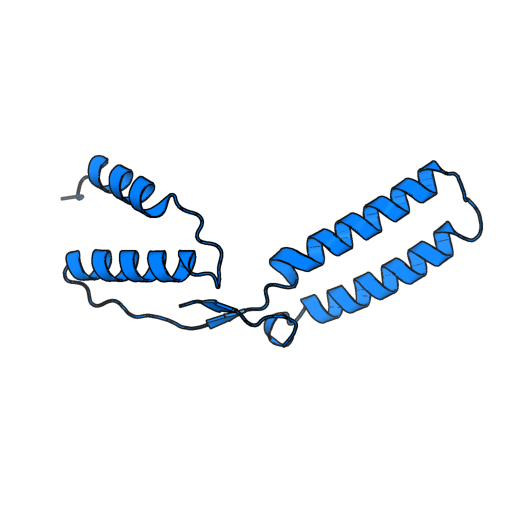1 112 PRO A O 1
ATOM 904 N N . LYS A 1 113 ? 10.858 6.133 0.812 1.00 58.28 113 LYS A N 1
ATOM 905 C CA . LYS A 1 113 ? 10.145 6.408 2.062 1.00 58.28 113 LYS A CA 1
ATOM 906 C C . LYS A 1 113 ? 9.812 5.095 2.760 1.00 58.28 113 LYS A C 1
ATOM 908 O O . LYS A 1 113 ? 8.901 4.386 2.329 1.00 58.28 113 LYS A O 1
ATOM 913 N N . LEU A 1 114 ? 10.578 4.779 3.803 1.00 60.34 114 LEU A N 1
ATOM 914 C CA . LEU A 1 114 ? 10.162 3.789 4.789 1.00 60.34 114 LEU A CA 1
ATOM 915 C C . LEU A 1 114 ? 8.945 4.379 5.489 1.00 60.34 114 LEU A C 1
ATOM 917 O O . LEU A 1 114 ? 9.007 5.478 6.045 1.00 60.34 114 LEU A O 1
ATOM 921 N N . LEU A 1 115 ? 7.820 3.696 5.350 1.00 58.50 115 LEU A N 1
ATOM 922 C CA . LEU A 1 115 ? 6.622 4.035 6.084 1.00 58.50 115 LEU A CA 1
ATOM 923 C C . LEU A 1 115 ? 6.554 3.132 7.303 1.00 58.50 115 LEU A C 1
ATOM 925 O O . LEU A 1 115 ? 6.745 1.920 7.193 1.00 58.50 115 LEU A O 1
ATOM 929 N N . ASN A 1 116 ? 6.315 3.759 8.448 1.00 57.53 116 ASN A N 1
ATOM 930 C CA . ASN A 1 116 ? 6.003 3.055 9.674 1.00 57.53 116 ASN A CA 1
ATOM 931 C C . ASN A 1 116 ? 4.505 2.768 9.631 1.00 57.53 116 ASN A C 1
ATOM 933 O O . ASN A 1 116 ? 3.714 3.694 9.436 1.00 57.53 116 ASN A O 1
ATOM 937 N N . SER A 1 117 ? 4.153 1.496 9.748 1.00 63.03 117 SER A N 1
ATOM 938 C CA . SER A 1 117 ? 2.796 1.057 10.040 1.00 63.03 117 SER A CA 1
ATOM 939 C C . SER A 1 117 ? 2.825 0.410 11.412 1.00 63.03 117 SER A C 1
ATOM 941 O O . SER A 1 117 ? 3.778 -0.297 11.74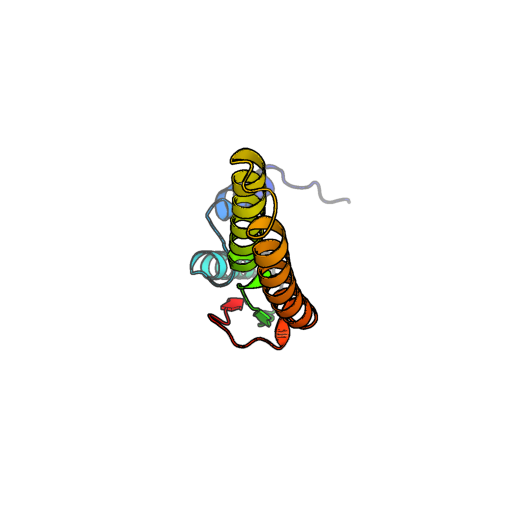7 1.00 63.03 117 SER A O 1
ATOM 943 N N . SER A 1 118 ? 1.772 0.671 12.167 1.00 57.12 118 SER A N 1
ATOM 944 C CA . SER A 1 118 ? 1.556 0.204 13.532 1.00 57.12 118 SER A CA 1
ATOM 945 C C . SER A 1 118 ? 0.245 -0.570 13.593 1.00 57.12 118 SER A C 1
ATOM 947 O O . SER A 1 118 ? -0.683 -0.180 12.846 1.00 57.12 118 SER A O 1
#

pLDDT: mean 82.07, std 12.08, range [41.09, 95.75]

Foldseek 3Di:
DPPDPDPVVVVVLCVVLVDDCPFLDVSVVVVVVVVCVVCVVVVHHDDDDKDWFDCCVVPPVVVLVVVLVVVLVVVVVVCPDDPPNVVSVVVSCVVVVVVVVCVVCRVVDPPDDTGMHD

Sequence (118 aa):
MINMLDENRIKENLKTFSFPRLSGTEGEKIALELALKRVEDLNLKPMIQDFTFSTFFGRIYPKVAFLLGSVVLFLFYLNFTTIVIPLLLMISSVILGILFILAIKPESMRLPKLLNSS

Radius of gyration: 22.7 Å; chains: 1; bounding box: 44×30×65 Å

Organism: NCBI:txid412755

Secondary structure (DSSP, 8-state):
------HHHHHHHHHHT-S---TTSHHHHHHHHHHHHHHHTTT-------EEEESIIIIIHHHHHHHHHHHHHHHHHTT-TTTHHHHHHHHHHHHHHHHHHHHTSGGG---S-EEEE-